Protein AF-A0A3R6FG96-F1 (afdb_monomer_lite)

Organism: NCBI:txid360807

Radius of gyration: 22.78 Å; chains: 1; bounding box: 57×30×59 Å

Secondary structure (DSSP, 8-state):
--THHHHHHHHHHHHHHHHHHHHHHHHHHHHHHHHHHHHHHHHHHHHHHTTT--HHHHHHHHT--HHHHHHHHHHHHHT-SS--HHHHHHHHHTTT-

pLDDT: mean 77.29, std 17.69, range [47.78, 96.94]

Sequence (97 aa):
MCEALRELFADDLRESKEEGIMEGRNVGKLEGKLEGAASKVIEIVIKKYKKGCSVKETADMLEEPVSRIRQIYDVIEKNAPDYDAETIYKQLREKEE

Foldseek 3Di:
DDPVVVVVVVVVVVVVVVVVVVVVVVVVVVVVVVLVVQLVLLVVLVVCVVVVHDLVRSCVVVVHDSVVSVLSVVVPVVCPPPDDSVSSSVVVVVVVD

Structure (mmCIF, N/CA/C/O backbone):
data_AF-A0A3R6FG96-F1
#
_entry.id   AF-A0A3R6FG96-F1
#
loop_
_atom_site.group_PDB
_atom_site.id
_atom_site.type_symbol
_atom_site.label_atom_id
_atom_site.label_alt_id
_atom_site.label_comp_id
_atom_site.label_asym_id
_atom_site.label_entity_id
_atom_site.label_seq_id
_atom_site.pdbx_PDB_ins_code
_atom_site.Cartn_x
_atom_site.Cartn_y
_atom_site.Cartn_z
_atom_site.occupancy
_atom_site.B_iso_or_equiv
_atom_site.auth_seq_id
_atom_site.auth_comp_id
_atom_site.auth_asym_id
_atom_site.auth_atom_id
_atom_site.pdbx_PDB_model_num
ATOM 1 N N . MET A 1 1 ? 45.674 -21.128 -42.897 1.00 49.91 1 MET A N 1
ATOM 2 C CA . MET A 1 1 ? 44.313 -21.263 -42.333 1.00 49.91 1 MET A CA 1
ATOM 3 C C . MET A 1 1 ? 43.884 -19.866 -41.930 1.00 49.91 1 MET A C 1
ATOM 5 O O . MET A 1 1 ? 44.676 -19.182 -41.304 1.00 49.91 1 MET A O 1
ATOM 9 N N . CYS A 1 2 ? 42.750 -19.417 -42.457 1.00 50.28 2 CYS A N 1
ATOM 10 C CA . CYS A 1 2 ? 42.396 -18.010 -42.648 1.00 50.28 2 CYS A CA 1
ATOM 11 C C . CYS A 1 2 ? 42.308 -17.219 -41.326 1.00 50.28 2 CYS A C 1
ATOM 13 O O . CYS A 1 2 ? 41.506 -17.568 -40.463 1.00 50.28 2 CYS A O 1
ATOM 15 N N . GLU A 1 3 ? 43.094 -16.146 -41.192 1.00 52.88 3 GLU A N 1
ATOM 16 C CA . GLU A 1 3 ? 43.034 -15.192 -40.066 1.00 52.88 3 GLU A CA 1
ATO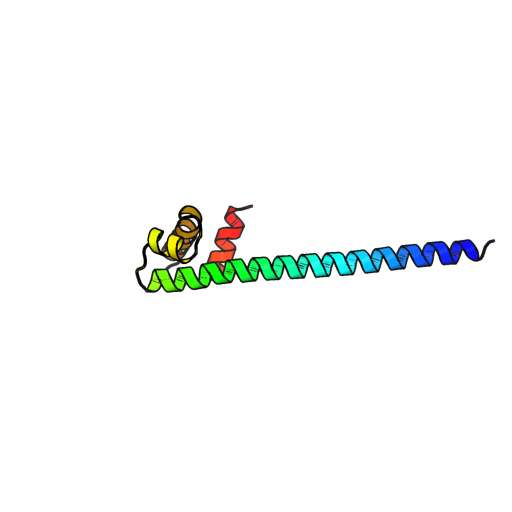M 17 C C . GLU A 1 3 ? 41.661 -14.498 -39.963 1.00 52.88 3 GLU A C 1
ATOM 19 O O . GLU A 1 3 ? 41.239 -14.141 -38.867 1.00 52.88 3 GLU A O 1
ATOM 24 N N . ALA A 1 4 ? 40.900 -14.457 -41.064 1.00 54.78 4 ALA A N 1
ATOM 25 C CA . ALA A 1 4 ? 39.528 -13.949 -41.114 1.00 54.78 4 ALA A CA 1
ATOM 26 C C . ALA A 1 4 ? 38.526 -14.756 -40.264 1.00 54.78 4 ALA A C 1
ATOM 28 O O . ALA A 1 4 ? 37.494 -14.229 -39.863 1.00 54.78 4 ALA A O 1
ATOM 29 N N . LEU A 1 5 ? 38.814 -16.028 -39.954 1.00 51.53 5 LEU A N 1
ATOM 30 C CA . LEU A 1 5 ? 37.915 -16.847 -39.134 1.00 51.53 5 LEU A CA 1
ATOM 31 C C . LEU A 1 5 ? 38.058 -16.533 -37.636 1.00 51.53 5 LEU A C 1
ATOM 33 O O . LEU A 1 5 ? 37.152 -16.821 -36.866 1.00 51.53 5 LEU A O 1
ATOM 37 N N . ARG A 1 6 ? 39.186 -15.947 -37.208 1.00 47.78 6 ARG A N 1
ATOM 38 C CA . ARG A 1 6 ? 39.457 -15.635 -35.795 1.00 47.78 6 ARG A CA 1
ATOM 39 C C . ARG A 1 6 ? 38.836 -14.306 -35.357 1.00 47.78 6 ARG A C 1
ATOM 41 O O . ARG A 1 6 ? 38.496 -14.175 -34.186 1.00 47.78 6 ARG A O 1
ATOM 48 N N . GLU A 1 7 ? 38.690 -13.357 -36.281 1.00 51.56 7 GLU A N 1
ATOM 49 C CA . GLU A 1 7 ? 38.021 -12.071 -36.033 1.00 51.56 7 GLU A CA 1
ATOM 50 C C . GLU A 1 7 ? 36.496 -12.228 -35.931 1.00 51.56 7 GLU A C 1
ATOM 52 O O . GLU A 1 7 ? 35.907 -11.692 -34.998 1.00 51.56 7 GLU A O 1
ATOM 57 N N . LEU A 1 8 ? 35.882 -13.065 -36.778 1.00 50.53 8 LEU A N 1
ATOM 58 C CA . LEU A 1 8 ? 34.436 -13.348 -36.749 1.00 50.53 8 LEU A CA 1
ATOM 59 C C . LEU A 1 8 ? 33.951 -13.887 -35.388 1.00 50.53 8 LEU A C 1
ATOM 61 O O . LEU A 1 8 ? 32.977 -13.386 -34.840 1.00 50.53 8 LEU A O 1
ATOM 65 N N . PHE A 1 9 ? 34.676 -14.831 -34.775 1.00 49.03 9 PHE A N 1
ATOM 66 C CA . PHE A 1 9 ? 34.315 -15.353 -33.445 1.00 49.03 9 PHE A CA 1
ATOM 67 C C . PHE A 1 9 ? 34.624 -14.391 -32.283 1.00 49.03 9 PHE A C 1
ATOM 69 O O . PHE A 1 9 ? 34.144 -14.601 -31.168 1.00 49.03 9 PHE A O 1
ATOM 76 N N . ALA A 1 10 ? 35.453 -13.365 -32.501 1.00 53.56 10 ALA A N 1
ATOM 77 C CA . ALA A 1 10 ? 35.752 -12.360 -31.483 1.00 53.56 10 ALA A CA 1
ATOM 78 C C . ALA A 1 10 ? 34.686 -11.254 -31.437 1.00 53.56 10 ALA A C 1
ATOM 80 O O . ALA A 1 10 ? 34.468 -10.679 -30.369 1.00 53.56 10 ALA A O 1
ATOM 81 N N . ASP A 1 11 ? 34.030 -10.959 -32.562 1.00 52.62 11 ASP A N 1
ATOM 82 C CA . ASP A 1 11 ? 32.885 -10.042 -32.627 1.00 52.62 11 ASP A CA 1
ATOM 83 C C . ASP A 1 11 ? 31.633 -10.650 -31.968 1.00 52.62 11 ASP A C 1
ATOM 85 O O . ASP A 1 11 ? 31.080 -10.025 -31.061 1.00 52.62 11 ASP A O 1
ATOM 89 N N . ASP A 1 12 ? 31.297 -11.912 -32.262 1.00 49.19 12 ASP A N 1
ATOM 90 C CA . ASP A 1 12 ? 30.125 -12.598 -31.678 1.00 49.19 12 ASP A CA 1
ATOM 91 C C . ASP A 1 12 ? 30.166 -12.687 -30.131 1.00 49.19 12 ASP A C 1
ATOM 93 O O . ASP A 1 12 ? 29.146 -12.575 -29.445 1.00 49.19 12 ASP A O 1
ATOM 97 N N . LEU A 1 13 ? 31.354 -12.867 -29.535 1.00 51.19 13 LEU A N 1
ATOM 98 C CA . LEU A 1 13 ? 31.508 -12.970 -28.073 1.00 51.19 13 LEU A CA 1
ATOM 99 C C . LEU A 1 13 ? 31.406 -11.606 -27.360 1.00 51.19 13 LEU A C 1
ATOM 101 O O . LEU A 1 13 ? 31.153 -11.558 -26.151 1.00 51.19 13 LEU A O 1
ATOM 105 N N . ARG A 1 14 ? 31.635 -10.501 -28.082 1.00 52.94 14 ARG A N 1
ATOM 106 C CA . ARG A 1 14 ? 31.509 -9.132 -27.558 1.00 52.94 14 ARG A CA 1
ATOM 107 C C . ARG A 1 14 ? 30.052 -8.681 -27.561 1.00 52.94 14 ARG A C 1
ATOM 109 O O . ARG A 1 14 ? 29.589 -8.235 -26.512 1.00 52.94 14 ARG A O 1
ATOM 116 N N . GLU A 1 15 ? 29.329 -8.907 -28.660 1.00 53.25 15 GLU A N 1
ATOM 117 C CA . GLU A 1 15 ? 27.893 -8.595 -28.757 1.00 53.25 15 GLU A CA 1
ATOM 118 C C . GLU A 1 15 ? 27.079 -9.344 -27.689 1.00 53.25 15 GLU A C 1
ATOM 120 O O . GLU A 1 15 ? 26.350 -8.720 -26.920 1.00 53.25 15 GLU A O 1
ATOM 125 N N . SER A 1 16 ? 27.305 -10.652 -27.512 1.00 51.91 16 SER A N 1
ATOM 126 C CA . SER A 1 16 ? 26.552 -11.451 -26.529 1.00 51.91 16 SER A CA 1
ATOM 127 C C . SER A 1 16 ? 26.769 -11.012 -25.064 1.00 51.91 16 SER A C 1
ATOM 129 O O . SER A 1 16 ? 25.868 -11.117 -24.227 1.00 51.91 16 SER A O 1
ATOM 131 N N . LYS A 1 17 ? 27.950 -10.473 -24.724 1.00 54.59 17 LYS A N 1
ATOM 132 C CA . LYS A 1 17 ? 28.229 -9.930 -23.380 1.00 54.59 17 LYS A CA 1
ATOM 133 C C . LYS A 1 17 ? 27.584 -8.566 -23.155 1.00 54.59 17 LYS A C 1
ATOM 135 O O . LYS A 1 17 ? 27.129 -8.291 -22.044 1.00 54.59 17 LYS A O 1
ATOM 140 N N . GLU A 1 18 ? 27.583 -7.708 -24.169 1.00 53.75 18 GLU A N 1
ATOM 141 C CA . GLU A 1 18 ? 26.990 -6.373 -24.081 1.00 53.75 18 GLU A CA 1
ATOM 142 C C . GLU A 1 18 ? 25.464 -6.446 -24.001 1.00 53.75 18 GLU A C 1
ATOM 144 O O . GLU A 1 18 ? 24.874 -5.757 -23.164 1.00 53.75 18 GLU A O 1
ATOM 149 N N . GLU A 1 19 ? 24.842 -7.351 -24.761 1.00 53.47 19 GLU A N 1
ATOM 150 C CA . GLU A 1 19 ? 23.407 -7.635 -24.674 1.00 53.47 19 GLU A CA 1
ATOM 151 C C . GLU A 1 19 ? 23.016 -8.145 -23.281 1.00 53.47 19 GLU A C 1
ATOM 153 O O . GLU A 1 19 ? 22.151 -7.551 -22.637 1.00 53.47 19 GLU A O 1
ATOM 158 N N . GLY A 1 20 ? 23.720 -9.145 -22.736 1.00 58.00 20 GLY A N 1
ATOM 159 C CA . GLY A 1 20 ? 23.412 -9.686 -21.404 1.00 58.00 20 GLY A CA 1
ATOM 160 C C . GLY A 1 20 ? 23.573 -8.673 -20.257 1.00 58.00 20 GLY A C 1
ATOM 161 O O . GLY A 1 20 ? 22.790 -8.670 -19.304 1.00 58.00 20 GLY A O 1
ATOM 162 N N . ILE A 1 21 ? 24.555 -7.765 -20.339 1.00 60.34 21 ILE A N 1
ATOM 163 C CA . ILE A 1 21 ? 24.739 -6.689 -19.347 1.00 60.34 21 ILE A CA 1
ATOM 164 C C . ILE A 1 21 ? 23.643 -5.626 -19.487 1.00 60.34 21 ILE A C 1
ATOM 166 O O . ILE A 1 21 ? 23.153 -5.105 -18.479 1.00 60.34 21 ILE A O 1
ATOM 170 N N . MET A 1 22 ? 23.259 -5.283 -20.718 1.00 58.28 22 MET A N 1
ATOM 171 C CA . MET A 1 22 ? 22.238 -4.272 -20.979 1.00 58.28 22 MET A CA 1
ATOM 172 C C . MET A 1 22 ? 20.846 -4.769 -20.582 1.00 58.28 22 MET A C 1
ATOM 174 O O . MET A 1 22 ? 20.117 -4.038 -19.906 1.00 58.28 22 MET A O 1
ATOM 178 N N . GLU A 1 23 ? 20.506 -6.013 -20.920 1.00 59.69 23 GLU A N 1
ATOM 179 C CA . GLU A 1 23 ? 19.278 -6.672 -20.477 1.00 59.69 23 GLU A CA 1
ATOM 180 C C . GLU A 1 23 ? 19.237 -6.777 -18.954 1.00 59.69 23 GLU A C 1
ATOM 182 O O . GLU A 1 23 ? 18.298 -6.268 -18.342 1.00 59.69 23 GLU A O 1
ATOM 187 N N . GLY A 1 24 ? 20.289 -7.299 -18.312 1.00 61.12 24 GLY A N 1
ATOM 188 C CA . GLY A 1 24 ? 20.346 -7.405 -16.851 1.00 61.12 24 GLY A CA 1
ATOM 189 C C . GLY A 1 24 ? 20.208 -6.052 -16.138 1.00 61.12 24 GLY A C 1
ATOM 190 O O . GLY A 1 24 ? 19.493 -5.931 -15.141 1.00 61.12 24 GLY A O 1
ATOM 191 N N . ARG A 1 25 ? 20.826 -4.989 -16.673 1.00 60.97 25 ARG A N 1
ATOM 192 C CA . ARG A 1 25 ? 20.715 -3.628 -16.121 1.00 60.97 25 ARG A CA 1
ATOM 193 C C . ARG A 1 25 ? 19.331 -3.015 -16.335 1.00 60.97 25 ARG A C 1
ATOM 195 O O . ARG A 1 25 ? 18.855 -2.283 -15.464 1.00 60.97 25 ARG A O 1
ATOM 202 N N . ASN A 1 26 ? 18.694 -3.273 -17.474 1.00 55.78 26 ASN A N 1
ATOM 203 C CA . ASN A 1 26 ? 17.354 -2.771 -17.768 1.00 55.78 26 ASN A CA 1
ATOM 204 C C . ASN A 1 26 ? 16.294 -3.491 -16.932 1.00 55.78 26 ASN A C 1
ATOM 206 O O . ASN A 1 26 ? 15.455 -2.814 -16.337 1.00 55.78 26 ASN A O 1
ATOM 210 N N . VAL A 1 27 ? 16.386 -4.819 -16.818 1.00 55.50 27 VAL A N 1
ATOM 211 C CA . VAL A 1 27 ? 15.521 -5.641 -15.960 1.00 55.50 27 VAL A CA 1
ATOM 212 C C . VAL A 1 27 ? 15.664 -5.197 -14.506 1.00 55.50 27 VAL A C 1
ATOM 214 O O . VAL A 1 27 ? 14.681 -4.756 -13.919 1.00 55.50 27 VAL A O 1
ATOM 217 N N . GLY A 1 28 ? 16.886 -5.136 -13.963 1.00 60.09 28 GLY A N 1
ATOM 218 C CA . GLY A 1 28 ? 17.097 -4.719 -12.570 1.00 60.09 28 GLY A CA 1
ATOM 219 C C . GLY A 1 28 ? 16.642 -3.282 -12.272 1.00 60.09 28 GLY A C 1
ATOM 220 O O . GLY A 1 28 ? 16.125 -2.988 -11.194 1.00 60.09 28 GLY A O 1
ATOM 221 N N . LYS A 1 29 ? 16.767 -2.358 -13.236 1.00 62.72 29 LYS A N 1
ATOM 222 C CA . LYS A 1 29 ? 16.265 -0.980 -13.087 1.00 62.72 29 LYS A CA 1
ATOM 223 C C . LYS A 1 29 ? 14.737 -0.906 -13.144 1.00 62.72 29 LYS A C 1
ATOM 225 O O . LYS A 1 29 ? 14.159 -0.055 -12.467 1.00 62.72 29 LYS A O 1
ATOM 230 N N . LEU A 1 30 ? 14.093 -1.720 -13.978 1.00 54.66 30 LEU A N 1
ATOM 231 C CA . LEU A 1 30 ? 12.634 -1.795 -14.064 1.00 54.66 30 LEU A CA 1
ATOM 232 C C . LEU A 1 30 ? 12.050 -2.429 -12.802 1.00 54.66 30 LEU A C 1
ATOM 234 O O . LEU A 1 30 ? 11.151 -1.839 -12.209 1.00 54.66 30 LEU A O 1
ATOM 238 N N . GLU A 1 31 ? 12.618 -3.542 -12.338 1.00 59.59 31 GLU A N 1
ATOM 239 C CA . GLU A 1 31 ? 12.216 -4.206 -11.095 1.00 59.59 31 GLU A CA 1
ATOM 240 C C . GLU A 1 31 ? 12.354 -3.274 -9.889 1.00 59.59 31 GLU A C 1
ATOM 242 O O . GLU A 1 31 ? 11.377 -3.058 -9.173 1.00 59.59 31 GLU A O 1
ATOM 247 N N . GLY A 1 32 ? 13.501 -2.604 -9.726 1.00 67.38 32 GLY A N 1
ATOM 248 C CA . GLY A 1 32 ? 13.699 -1.657 -8.623 1.00 67.38 32 GLY A CA 1
ATOM 249 C C . GLY A 1 32 ? 12.759 -0.443 -8.673 1.00 67.38 32 GLY A C 1
ATOM 250 O O . GLY A 1 32 ? 12.354 0.086 -7.637 1.00 67.38 32 GLY A O 1
ATOM 251 N N . LYS A 1 33 ? 12.357 0.007 -9.870 1.00 63.59 33 LYS A N 1
ATOM 252 C CA . LYS A 1 33 ? 11.348 1.071 -10.021 1.00 63.59 33 LYS A CA 1
ATOM 253 C C . LYS A 1 33 ? 9.946 0.597 -9.650 1.00 63.59 33 LYS A C 1
ATOM 255 O O . LYS A 1 33 ? 9.220 1.352 -9.006 1.00 63.59 33 LYS A O 1
ATOM 26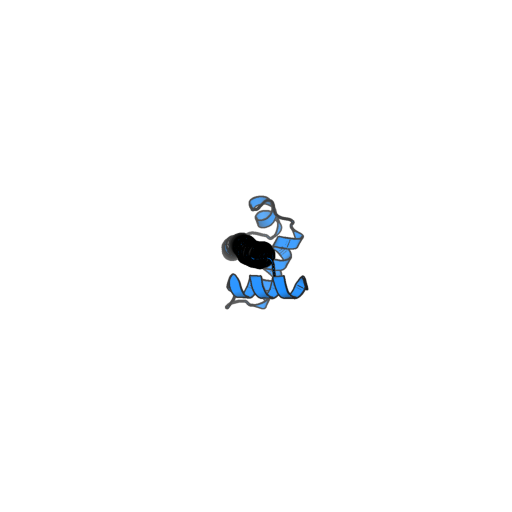0 N N . LEU A 1 34 ? 9.566 -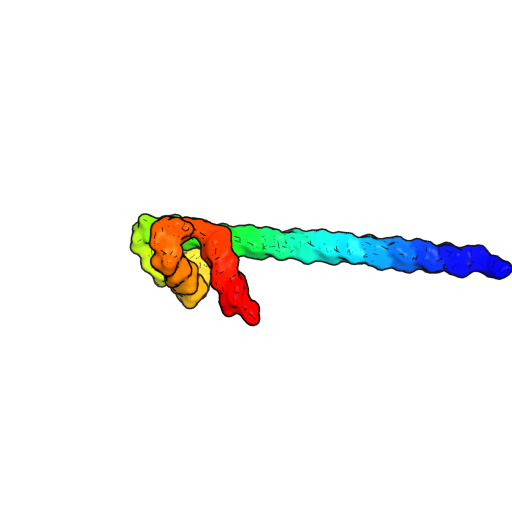0.610 -10.069 1.00 60.66 34 LEU A N 1
ATOM 261 C CA . LEU A 1 34 ? 8.263 -1.201 -9.758 1.00 60.66 34 LEU A CA 1
ATOM 262 C C . LEU A 1 34 ? 8.131 -1.456 -8.255 1.00 60.66 34 LEU A C 1
ATOM 264 O O . LEU A 1 34 ? 7.134 -1.063 -7.652 1.00 60.66 34 LEU A O 1
ATOM 268 N N . GLU A 1 35 ? 9.173 -2.010 -7.638 1.00 71.25 35 GLU A N 1
ATOM 269 C CA . GLU A 1 35 ? 9.255 -2.210 -6.192 1.00 71.25 35 GLU A CA 1
ATOM 270 C C . GLU A 1 35 ? 9.189 -0.880 -5.428 1.00 71.25 35 GLU A C 1
ATOM 272 O O . GLU A 1 35 ? 8.435 -0.751 -4.461 1.00 71.25 35 GLU A O 1
ATOM 277 N N . GLY A 1 36 ? 9.894 0.151 -5.905 1.00 76.44 36 GLY A N 1
ATOM 278 C CA . GLY A 1 36 ? 9.828 1.494 -5.329 1.00 76.44 36 GLY A CA 1
ATOM 279 C C . GLY A 1 36 ? 8.438 2.133 -5.437 1.00 76.44 36 GLY A C 1
ATOM 280 O O . GLY A 1 36 ? 7.966 2.755 -4.482 1.00 76.44 36 GLY A O 1
ATOM 281 N N . ALA A 1 37 ? 7.753 1.958 -6.571 1.00 78.12 37 ALA A N 1
ATOM 282 C CA . ALA A 1 37 ? 6.396 2.463 -6.773 1.00 78.12 37 ALA A CA 1
ATOM 283 C C . ALA A 1 37 ? 5.382 1.744 -5.866 1.00 78.12 37 ALA A C 1
ATOM 285 O O . ALA A 1 37 ? 4.601 2.404 -5.177 1.00 78.12 37 ALA A O 1
ATOM 286 N N . ALA A 1 38 ? 5.443 0.411 -5.793 1.00 79.94 38 ALA A N 1
ATOM 287 C CA . ALA A 1 38 ? 4.590 -0.389 -4.915 1.00 79.94 38 ALA A CA 1
ATOM 288 C C . ALA A 1 38 ? 4.812 -0.044 -3.432 1.00 79.94 38 ALA A C 1
ATOM 290 O O . ALA A 1 38 ? 3.853 0.210 -2.699 1.00 79.94 38 ALA A O 1
ATOM 291 N N . SER A 1 39 ? 6.076 0.070 -3.013 1.00 82.44 39 SER A N 1
ATOM 292 C CA . SER A 1 39 ? 6.442 0.491 -1.656 1.00 82.44 39 SER A CA 1
ATOM 293 C C . SER A 1 39 ? 5.887 1.876 -1.322 1.00 82.44 39 SER A C 1
ATOM 295 O O . SER A 1 39 ? 5.436 2.112 -0.200 1.00 82.44 39 SER A O 1
ATOM 297 N N . LYS A 1 40 ? 5.849 2.797 -2.297 1.00 87.31 40 LYS A N 1
ATOM 298 C CA . LYS A 1 40 ? 5.315 4.143 -2.076 1.00 87.31 40 LYS A CA 1
ATOM 299 C C . LYS A 1 40 ? 3.813 4.146 -1.814 1.00 87.31 40 LYS A C 1
ATOM 301 O O . LYS A 1 40 ? 3.362 4.863 -0.919 1.00 87.31 40 LYS A O 1
ATOM 306 N N . VAL A 1 41 ? 3.054 3.346 -2.563 1.00 89.75 41 VAL A N 1
ATOM 307 C CA . VAL A 1 41 ? 1.608 3.183 -2.352 1.00 89.75 41 VAL A CA 1
ATOM 308 C C . VAL A 1 41 ? 1.349 2.642 -0.948 1.00 89.75 41 VAL A C 1
ATOM 310 O O . VAL A 1 41 ? 0.588 3.247 -0.194 1.00 89.75 41 VAL A O 1
ATOM 313 N N . ILE A 1 42 ? 2.055 1.581 -0.547 1.00 91.38 42 ILE A N 1
ATOM 314 C CA . ILE A 1 42 ? 1.936 0.982 0.791 1.00 91.38 42 ILE A CA 1
ATOM 315 C C . ILE A 1 42 ? 2.260 2.008 1.886 1.00 91.38 42 ILE A C 1
ATOM 317 O O . ILE A 1 42 ? 1.501 2.150 2.845 1.00 91.38 42 ILE A O 1
ATOM 321 N N . GLU A 1 43 ? 3.333 2.788 1.731 1.00 91.69 43 GLU A N 1
ATOM 322 C CA . GLU A 1 43 ? 3.712 3.829 2.692 1.00 91.69 43 GLU A CA 1
ATOM 323 C C . GLU A 1 43 ? 2.601 4.883 2.872 1.00 91.69 43 GLU A C 1
ATOM 325 O O . GLU A 1 43 ? 2.312 5.323 3.992 1.00 91.69 43 GLU A O 1
ATOM 330 N N . ILE A 1 44 ? 1.955 5.300 1.777 1.00 92.19 44 ILE A N 1
ATOM 331 C CA . ILE A 1 44 ? 0.844 6.255 1.836 1.00 92.19 44 ILE A CA 1
ATOM 332 C C . ILE A 1 44 ? -0.382 5.613 2.493 1.00 92.19 44 ILE A C 1
ATOM 334 O O . ILE A 1 44 ? -1.008 6.249 3.346 1.00 92.19 44 ILE A O 1
ATOM 338 N N . VAL A 1 45 ? -0.694 4.360 2.163 1.00 94.44 45 VAL A N 1
ATOM 339 C CA . VAL A 1 45 ? -1.806 3.616 2.764 1.00 94.44 45 VAL A CA 1
ATOM 340 C C . VAL A 1 45 ? -1.633 3.484 4.276 1.00 94.44 45 VAL A C 1
ATOM 342 O O . VAL A 1 45 ? -2.558 3.817 5.013 1.00 94.44 45 VAL A O 1
ATOM 345 N N . ILE A 1 46 ? -0.440 3.127 4.762 1.00 92.50 46 ILE A N 1
ATOM 346 C CA . ILE A 1 46 ? -0.132 3.082 6.201 1.00 92.50 46 ILE A CA 1
ATOM 347 C C . ILE A 1 46 ? -0.414 4.437 6.867 1.00 92.50 46 ILE A C 1
ATOM 349 O O . ILE A 1 46 ? -1.017 4.508 7.940 1.00 92.50 46 ILE A O 1
ATOM 353 N N . LYS A 1 47 ? 0.004 5.543 6.236 1.00 93.00 47 LYS A N 1
ATOM 354 C CA . LYS A 1 47 ? -0.244 6.897 6.762 1.00 93.00 47 LYS A CA 1
ATOM 355 C C . LYS A 1 47 ? -1.735 7.231 6.813 1.00 93.00 47 LYS A C 1
ATOM 357 O O . LYS A 1 47 ? -2.148 7.950 7.719 1.00 93.00 47 LYS A O 1
ATOM 362 N N . LYS A 1 48 ? -2.530 6.758 5.850 1.00 94.25 48 LYS A N 1
ATOM 363 C CA . LYS A 1 48 ? -3.988 6.957 5.806 1.00 94.25 48 LYS A CA 1
ATOM 364 C C . LYS A 1 48 ? -4.706 6.088 6.840 1.00 94.25 48 LYS A C 1
ATOM 366 O O . LYS A 1 48 ? -5.532 6.616 7.577 1.00 94.25 48 LYS A O 1
ATOM 371 N N . TYR A 1 49 ? -4.290 4.832 6.994 1.00 94.12 49 TYR A N 1
ATOM 372 C CA . TYR A 1 49 ? -4.762 3.928 8.044 1.00 94.12 49 TYR A CA 1
ATOM 373 C C . TYR A 1 49 ? -4.568 4.536 9.439 1.00 94.12 49 TYR A C 1
ATOM 375 O O . TYR A 1 49 ? -5.515 4.658 10.209 1.00 94.12 49 TYR A O 1
ATOM 383 N N . LYS A 1 50 ? -3.361 5.045 9.736 1.00 91.75 50 LYS A N 1
ATOM 384 C CA . LYS A 1 50 ? -3.058 5.723 11.014 1.00 91.75 50 LYS A CA 1
ATOM 385 C C . LYS A 1 50 ? -3.909 6.974 11.266 1.00 91.75 50 LYS A C 1
ATOM 387 O O . LYS A 1 50 ? -4.052 7.388 12.411 1.00 91.75 50 LYS A O 1
ATOM 392 N N . LYS A 1 51 ? -4.454 7.590 10.212 1.00 94.62 51 LYS A N 1
ATOM 393 C CA . LYS A 1 51 ? -5.368 8.741 10.292 1.00 94.62 51 LYS A CA 1
ATOM 394 C C . LYS A 1 51 ? -6.841 8.331 10.407 1.00 94.62 51 LYS A C 1
ATOM 396 O O . LYS A 1 51 ? -7.690 9.214 10.460 1.00 94.62 51 LYS A O 1
ATOM 401 N N . GLY A 1 52 ? -7.143 7.032 10.433 1.00 94.06 52 GLY A N 1
ATOM 402 C CA . GLY A 1 52 ? -8.508 6.514 10.479 1.00 94.06 52 GLY A CA 1
ATOM 403 C C . GLY A 1 52 ? -9.269 6.659 9.161 1.00 94.06 52 GLY A C 1
ATOM 404 O O . GLY A 1 52 ? -10.496 6.637 9.175 1.00 94.06 52 GLY A O 1
ATOM 405 N N . CYS A 1 53 ? -8.574 6.837 8.029 1.00 95.62 53 CYS A N 1
ATOM 406 C CA . CYS A 1 53 ? -9.229 6.812 6.723 1.00 95.62 53 CYS A CA 1
ATOM 407 C C . CYS A 1 53 ? -9.780 5.409 6.444 1.00 95.62 53 CYS A C 1
ATOM 409 O O . CYS A 1 53 ? -9.159 4.405 6.789 1.00 95.62 53 CYS A O 1
ATOM 411 N N . SER A 1 54 ? -10.930 5.333 5.783 1.00 96.50 54 SER A N 1
ATOM 412 C CA . SER A 1 54 ? -11.477 4.059 5.329 1.00 96.50 54 SER A CA 1
ATOM 413 C C . SER A 1 54 ? -10.733 3.527 4.099 1.00 96.50 54 SER A C 1
ATOM 415 O O . SER A 1 54 ? -10.071 4.265 3.356 1.00 96.50 54 SER A O 1
ATOM 417 N N . VAL A 1 55 ? -10.899 2.227 3.841 1.00 96.94 55 VAL A N 1
ATOM 418 C CA . VAL A 1 55 ? -10.408 1.560 2.624 1.00 96.94 55 VAL A CA 1
ATOM 419 C C . VAL A 1 55 ? -10.926 2.265 1.368 1.00 96.94 55 VAL A C 1
ATOM 421 O O . VAL A 1 55 ? -10.157 2.509 0.444 1.00 96.94 55 VAL A O 1
ATOM 424 N N . LYS A 1 56 ? -12.217 2.628 1.346 1.00 96.75 56 LYS A N 1
ATOM 425 C CA . LYS A 1 56 ? -12.848 3.275 0.190 1.00 96.75 56 LYS A CA 1
ATOM 426 C C . LYS A 1 56 ? -12.268 4.667 -0.064 1.00 96.75 56 LYS A C 1
ATOM 428 O O . LYS A 1 56 ? -11.837 4.940 -1.174 1.00 96.75 56 LYS A O 1
ATOM 433 N N . GLU A 1 57 ? -12.178 5.506 0.967 1.00 96.62 57 GLU A N 1
ATOM 434 C CA . GLU A 1 57 ? -11.589 6.847 0.834 1.00 96.62 57 GLU A CA 1
ATOM 435 C C . GLU A 1 57 ? -10.128 6.785 0.385 1.00 96.62 57 GLU A C 1
ATOM 437 O O . GLU A 1 57 ? -9.683 7.600 -0.416 1.00 96.62 57 GLU A O 1
ATOM 442 N N . THR A 1 58 ? -9.370 5.814 0.895 1.00 95.12 58 THR A N 1
ATOM 443 C CA . THR A 1 58 ? -7.965 5.641 0.514 1.00 95.12 58 THR A CA 1
ATOM 444 C C . THR A 1 58 ? -7.829 5.170 -0.936 1.00 95.12 58 THR A C 1
ATOM 446 O O . THR A 1 58 ? -6.944 5.654 -1.634 1.00 95.12 58 THR A O 1
ATOM 449 N N . ALA A 1 59 ? -8.707 4.275 -1.396 1.00 95.50 59 ALA A N 1
ATOM 450 C CA . ALA A 1 59 ? -8.769 3.833 -2.790 1.00 95.50 59 ALA A CA 1
ATOM 451 C C . ALA A 1 59 ? -9.081 4.993 -3.739 1.00 95.50 59 ALA A C 1
ATOM 453 O O . ALA A 1 59 ? -8.338 5.210 -4.692 1.00 95.50 59 ALA A O 1
ATOM 454 N N . ASP A 1 60 ? -10.092 5.798 -3.407 1.00 95.88 60 ASP A N 1
ATOM 455 C CA . ASP A 1 60 ? -10.463 6.975 -4.194 1.00 95.88 60 ASP A CA 1
ATOM 456 C C 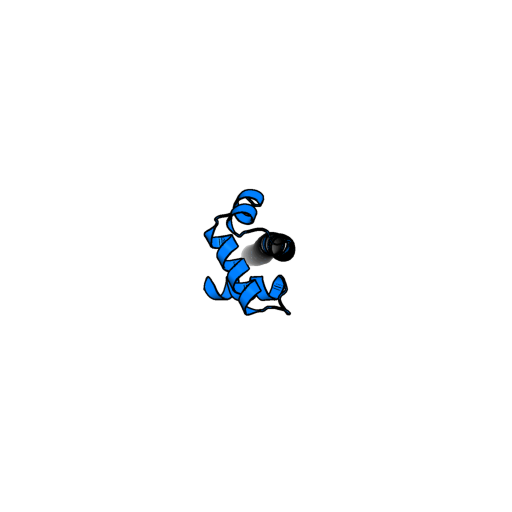. ASP A 1 60 ? -9.313 8.006 -4.245 1.00 95.88 60 ASP A C 1
ATOM 458 O O . ASP A 1 60 ? -9.027 8.563 -5.299 1.00 95.88 60 ASP A O 1
ATOM 462 N N . MET A 1 61 ? -8.602 8.239 -3.131 1.00 92.31 61 MET A N 1
ATOM 463 C CA . MET A 1 61 ? -7.474 9.189 -3.070 1.00 92.31 61 MET A CA 1
ATOM 464 C C . MET A 1 61 ? -6.229 8.748 -3.845 1.00 92.31 61 MET A C 1
ATOM 466 O O . MET A 1 61 ? -5.420 9.601 -4.210 1.00 92.31 61 MET A O 1
ATOM 470 N N . LEU A 1 62 ? -6.018 7.440 -3.988 1.00 90.75 62 LEU A N 1
ATOM 471 C CA . LEU A 1 62 ? -4.849 6.877 -4.667 1.00 90.75 62 LEU A CA 1
ATOM 472 C C . LEU A 1 62 ? -5.151 6.456 -6.103 1.00 90.75 62 LEU A C 1
ATOM 474 O O . LEU A 1 62 ? -4.229 6.041 -6.794 1.00 90.75 62 LEU A O 1
ATOM 478 N N . GLU A 1 63 ? -6.410 6.575 -6.537 1.00 93.62 63 GLU A N 1
ATOM 479 C CA . GLU A 1 63 ? -6.896 6.062 -7.823 1.00 93.62 63 GLU A CA 1
ATOM 480 C C . GLU A 1 63 ? -6.580 4.563 -7.999 1.00 93.62 63 GLU A C 1
ATOM 482 O O . GLU A 1 63 ? -6.310 4.075 -9.094 1.00 93.62 63 GLU A O 1
ATOM 487 N N . GLU A 1 64 ? -6.628 3.818 -6.891 1.00 91.94 64 GLU A N 1
ATOM 488 C CA . GLU A 1 64 ? -6.302 2.392 -6.824 1.00 91.94 64 GLU A CA 1
ATOM 489 C C . GLU A 1 64 ? -7.571 1.552 -6.619 1.00 91.94 64 GLU A C 1
ATOM 491 O O . GLU A 1 64 ? -8.533 2.005 -5.989 1.00 91.94 64 GLU A O 1
ATOM 496 N N . PRO A 1 65 ? -7.598 0.285 -7.068 1.00 93.75 65 PRO A N 1
ATOM 497 C CA . PRO A 1 65 ? -8.724 -0.599 -6.805 1.00 93.75 65 PRO A CA 1
ATOM 498 C C . PRO A 1 65 ? -8.967 -0.790 -5.302 1.00 93.75 65 PRO A C 1
ATOM 500 O O . PRO A 1 65 ? -8.051 -1.096 -4.535 1.00 93.75 6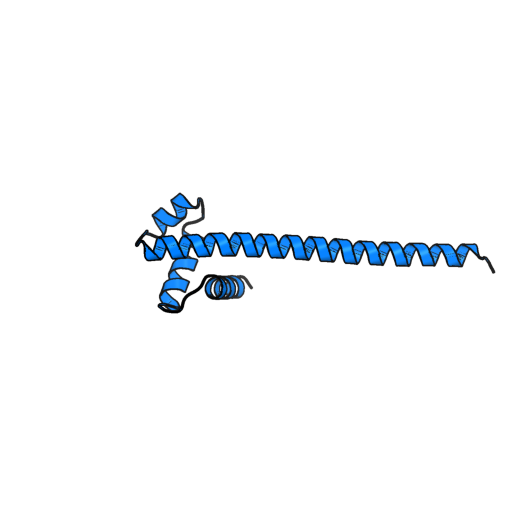5 PRO A O 1
ATOM 503 N N . VAL A 1 66 ? -10.237 -0.724 -4.883 1.00 95.25 66 VAL A N 1
ATOM 504 C CA . VAL A 1 66 ? -10.652 -0.956 -3.483 1.00 95.25 66 VAL A CA 1
ATOM 505 C C . VAL A 1 66 ? -10.148 -2.305 -2.958 1.00 95.25 66 VAL A C 1
ATOM 507 O O . VAL A 1 66 ? -9.760 -2.405 -1.797 1.00 95.25 66 VAL A O 1
ATOM 510 N N . SER A 1 67 ? -10.114 -3.338 -3.806 1.00 94.50 67 SER A N 1
ATOM 511 C CA . SER A 1 67 ? -9.577 -4.661 -3.463 1.00 94.50 67 SER A CA 1
ATOM 512 C C . SER A 1 67 ? -8.097 -4.611 -3.075 1.00 94.50 67 SER A C 1
ATOM 514 O O . SER A 1 67 ? -7.721 -5.207 -2.068 1.00 94.50 67 SER A O 1
ATOM 516 N N . ARG A 1 68 ? -7.280 -3.858 -3.819 1.00 91.50 68 ARG A N 1
ATOM 517 C CA . ARG A 1 68 ? -5.841 -3.704 -3.573 1.00 91.50 68 ARG A CA 1
ATOM 518 C C . ARG A 1 68 ? -5.578 -2.957 -2.268 1.00 91.50 68 ARG A C 1
ATOM 520 O O . ARG A 1 68 ? -4.787 -3.408 -1.446 1.00 91.50 68 ARG A O 1
ATOM 527 N N . ILE A 1 69 ? -6.306 -1.867 -2.019 1.00 95.62 69 ILE A N 1
ATOM 528 C CA . ILE A 1 69 ? -6.206 -1.139 -0.744 1.00 95.62 69 ILE A CA 1
ATOM 529 C C . ILE A 1 69 ? -6.675 -2.002 0.428 1.00 95.62 69 ILE A C 1
ATOM 531 O O . ILE A 1 69 ? -6.032 -2.007 1.477 1.00 95.62 69 ILE A O 1
ATOM 535 N N . ARG A 1 70 ? -7.753 -2.775 0.253 1.00 95.94 70 ARG A N 1
ATOM 536 C CA . ARG A 1 70 ? -8.251 -3.688 1.287 1.00 95.94 70 ARG A CA 1
ATOM 537 C C . ARG A 1 70 ? -7.204 -4.723 1.680 1.00 95.94 70 ARG A C 1
ATOM 539 O O . ARG A 1 70 ? -6.983 -4.917 2.866 1.00 95.94 70 ARG A O 1
ATOM 546 N N . GLN A 1 71 ? -6.521 -5.326 0.707 1.00 93.94 71 GLN A N 1
ATOM 547 C CA . GLN A 1 71 ? -5.447 -6.281 0.985 1.00 93.94 71 GLN A CA 1
ATOM 548 C C . GLN A 1 71 ? -4.338 -5.660 1.842 1.00 93.94 71 GLN A C 1
ATOM 550 O O . GLN A 1 71 ? -3.845 -6.312 2.757 1.00 93.94 71 GLN A O 1
ATOM 555 N N . ILE A 1 72 ? -3.973 -4.400 1.588 1.00 93.88 72 ILE A N 1
ATOM 556 C CA . ILE A 1 72 ? -2.971 -3.688 2.392 1.00 93.88 72 ILE A CA 1
ATOM 557 C C . ILE A 1 72 ? -3.481 -3.470 3.828 1.00 93.88 72 ILE A C 1
ATOM 559 O O . ILE A 1 72 ? -2.744 -3.744 4.773 1.00 93.88 72 ILE A O 1
ATOM 563 N N . TYR A 1 73 ? -4.732 -3.030 4.008 1.00 95.56 73 TYR A N 1
ATOM 564 C CA . TYR A 1 73 ? -5.346 -2.860 5.337 1.00 95.56 73 TYR A CA 1
ATOM 565 C C . TYR A 1 73 ? -5.387 -4.182 6.115 1.00 95.56 73 TYR A C 1
ATOM 567 O O . TYR A 1 73 ? -4.958 -4.221 7.265 1.00 95.56 73 TYR A O 1
ATOM 575 N N . ASP A 1 74 ? -5.802 -5.275 5.471 1.00 95.00 74 ASP A N 1
ATOM 576 C CA . ASP A 1 74 ? -5.860 -6.600 6.096 1.00 95.00 74 ASP A CA 1
ATOM 577 C C . ASP A 1 74 ? -4.472 -7.058 6.588 1.00 95.00 74 ASP A C 1
ATOM 579 O O . ASP A 1 74 ? -4.354 -7.726 7.616 1.00 95.00 74 ASP A O 1
ATOM 583 N N . VAL A 1 75 ? -3.401 -6.728 5.856 1.00 93.75 75 VAL A N 1
ATOM 584 C CA . VAL A 1 75 ? -2.023 -7.039 6.270 1.00 93.75 75 VAL A CA 1
ATOM 585 C C . VAL A 1 75 ? -1.581 -6.129 7.419 1.00 93.75 75 VAL A C 1
ATOM 587 O O . VAL A 1 75 ? -0.968 -6.618 8.365 1.00 93.75 75 VAL A O 1
ATOM 590 N N . ILE A 1 76 ? -1.921 -4.837 7.394 1.00 93.75 76 ILE A N 1
ATOM 591 C CA . ILE A 1 76 ? -1.645 -3.910 8.505 1.00 93.75 76 ILE A CA 1
ATOM 592 C C . ILE A 1 76 ? -2.294 -4.413 9.800 1.00 93.75 76 ILE A C 1
ATOM 594 O O . ILE A 1 76 ? -1.622 -4.487 10.825 1.00 93.75 76 ILE A O 1
ATOM 598 N N . GLU A 1 77 ? -3.571 -4.798 9.756 1.00 93.44 77 GLU A N 1
ATOM 599 C CA . GLU A 1 77 ? -4.315 -5.287 10.924 1.00 93.44 77 GLU A CA 1
ATOM 600 C C . GLU A 1 77 ? -3.711 -6.571 11.505 1.00 93.44 77 GLU A C 1
ATOM 602 O O . GLU A 1 77 ? -3.605 -6.708 12.723 1.00 93.44 77 GLU A O 1
ATOM 607 N N . LYS A 1 78 ? -3.255 -7.491 10.646 1.00 92.38 78 LYS A N 1
ATOM 608 C CA . LYS A 1 78 ? -2.617 -8.750 11.067 1.00 92.38 78 LYS A CA 1
ATOM 609 C C . LYS A 1 78 ? -1.252 -8.562 11.718 1.00 92.38 78 LYS A C 1
ATOM 611 O O . LYS A 1 78 ? -0.883 -9.364 12.569 1.00 92.38 78 LYS A O 1
ATOM 616 N N . ASN A 1 79 ? -0.508 -7.543 11.297 1.00 88.56 79 ASN A N 1
ATOM 617 C CA . ASN A 1 79 ? 0.853 -7.281 11.767 1.00 88.56 79 ASN A CA 1
ATOM 618 C C . ASN A 1 79 ? 0.904 -6.129 12.790 1.00 88.56 79 ASN A C 1
ATOM 620 O O . ASN A 1 79 ? 1.984 -5.695 13.174 1.00 88.56 79 ASN A O 1
ATOM 624 N N . ALA A 1 80 ? -0.244 -5.607 13.238 1.00 86.50 80 ALA A N 1
ATOM 625 C CA . ALA A 1 80 ? -0.286 -4.540 14.230 1.00 86.50 80 ALA A CA 1
ATOM 626 C C . ALA A 1 80 ? 0.205 -5.015 15.610 1.00 86.50 80 ALA A C 1
ATOM 628 O O . ALA A 1 80 ? -0.210 -6.080 16.069 1.00 86.50 80 ALA A O 1
ATOM 629 N N . PRO A 1 81 ? 1.033 -4.211 16.310 1.00 84.75 81 PRO A N 1
ATOM 630 C CA . PRO A 1 81 ? 1.464 -2.847 15.963 1.00 84.75 81 PRO A CA 1
ATOM 631 C C . PRO A 1 81 ? 2.752 -2.746 15.118 1.00 84.75 81 PRO A C 1
ATOM 633 O O . PRO A 1 81 ? 3.043 -1.657 14.626 1.00 84.75 81 PRO A O 1
ATOM 636 N N . ASP A 1 82 ? 3.495 -3.837 14.930 1.00 86.69 82 ASP A N 1
ATOM 637 C CA . ASP A 1 82 ? 4.844 -3.865 14.334 1.00 86.69 82 ASP A CA 1
ATOM 638 C C . ASP A 1 82 ? 4.848 -3.975 12.793 1.00 86.69 82 ASP A C 1
ATOM 640 O O . ASP A 1 82 ? 5.696 -4.638 12.199 1.00 86.69 82 ASP A O 1
ATOM 644 N N . TYR A 1 83 ? 3.906 -3.318 12.111 1.00 86.75 83 TYR A N 1
ATOM 645 C CA . TYR A 1 83 ? 3.872 -3.296 10.646 1.00 86.75 83 TYR A CA 1
ATOM 646 C C . TYR A 1 83 ? 4.777 -2.203 10.056 1.00 86.75 83 TYR A C 1
ATOM 648 O O . TYR A 1 83 ? 4.827 -1.062 10.526 1.00 86.75 83 TYR A O 1
ATOM 656 N N . ASP A 1 84 ? 5.404 -2.521 8.926 1.00 87.19 84 ASP A N 1
ATOM 657 C CA . ASP A 1 84 ? 6.159 -1.590 8.092 1.00 87.19 84 ASP A CA 1
ATOM 658 C C . ASP A 1 84 ? 5.899 -1.858 6.595 1.00 87.19 84 ASP A C 1
ATOM 660 O O . ASP A 1 84 ? 5.295 -2.865 6.215 1.00 87.19 84 ASP A O 1
ATOM 664 N N . ALA A 1 85 ? 6.319 -0.928 5.733 1.00 86.81 85 ALA A N 1
ATOM 665 C CA . ALA A 1 85 ? 6.047 -1.013 4.300 1.00 86.81 85 ALA A CA 1
ATOM 666 C C . ALA A 1 85 ? 6.750 -2.195 3.607 1.00 86.81 85 ALA A C 1
ATOM 668 O O . ALA A 1 85 ? 6.180 -2.763 2.678 1.00 86.81 85 ALA A O 1
ATOM 669 N N . GLU A 1 86 ? 7.945 -2.578 4.060 1.00 86.56 86 GLU A N 1
ATOM 670 C CA . GLU A 1 86 ? 8.717 -3.694 3.511 1.00 86.56 86 GLU A CA 1
ATOM 671 C C . GLU A 1 86 ? 8.054 -5.033 3.859 1.00 86.56 86 GLU A C 1
ATOM 673 O O . GLU A 1 86 ? 7.825 -5.861 2.976 1.00 86.56 86 GLU A O 1
ATOM 678 N N . THR A 1 87 ? 7.670 -5.223 5.122 1.00 88.00 87 THR A N 1
ATOM 679 C CA . THR A 1 87 ? 6.974 -6.429 5.593 1.00 88.00 87 THR A CA 1
ATOM 680 C C . THR A 1 87 ? 5.633 -6.614 4.879 1.00 88.00 87 THR A C 1
ATOM 682 O O . THR A 1 87 ? 5.303 -7.722 4.449 1.00 88.00 87 THR A O 1
ATOM 685 N N . ILE A 1 88 ? 4.874 -5.530 4.681 1.00 90.12 88 ILE A N 1
ATOM 686 C CA . ILE A 1 88 ? 3.615 -5.576 3.926 1.00 90.12 88 ILE A CA 1
ATOM 687 C C . ILE A 1 88 ? 3.868 -5.915 2.454 1.00 90.12 88 ILE A C 1
ATOM 689 O O . ILE A 1 88 ? 3.165 -6.757 1.898 1.00 90.12 88 ILE A O 1
ATOM 693 N N . TYR A 1 89 ? 4.866 -5.294 1.822 1.00 88.75 89 TYR A N 1
ATOM 694 C CA . TYR A 1 89 ? 5.200 -5.563 0.424 1.00 88.75 89 TYR A CA 1
ATOM 695 C C . TYR A 1 89 ? 5.588 -7.031 0.200 1.00 88.75 89 TYR A C 1
ATOM 697 O O . TYR A 1 89 ? 5.052 -7.662 -0.711 1.00 88.75 89 TYR A O 1
ATOM 705 N N . LYS A 1 90 ? 6.437 -7.604 1.065 1.00 87.94 90 LYS A N 1
ATOM 706 C CA . LYS A 1 90 ? 6.822 -9.025 1.000 1.00 87.94 90 LYS A CA 1
ATOM 707 C C . LYS A 1 90 ? 5.611 -9.951 1.119 1.00 87.94 90 LYS A C 1
ATOM 709 O O . LYS A 1 90 ? 5.421 -10.802 0.259 1.00 87.94 90 LYS A O 1
ATOM 714 N N . GLN A 1 91 ? 4.739 -9.725 2.104 1.00 86.88 91 GLN A N 1
ATOM 715 C CA . GLN A 1 91 ? 3.528 -10.540 2.292 1.00 86.88 91 GLN A CA 1
ATOM 716 C C . GLN A 1 91 ? 2.515 -10.414 1.145 1.00 86.88 91 GLN A C 1
ATOM 718 O O . GLN A 1 91 ? 1.708 -11.319 0.935 1.00 86.88 91 GLN A O 1
ATOM 723 N N . LEU A 1 92 ? 2.492 -9.281 0.438 1.00 86.81 92 LEU A N 1
ATOM 724 C CA . LEU A 1 92 ? 1.646 -9.112 -0.743 1.00 86.81 92 LEU A CA 1
ATOM 725 C C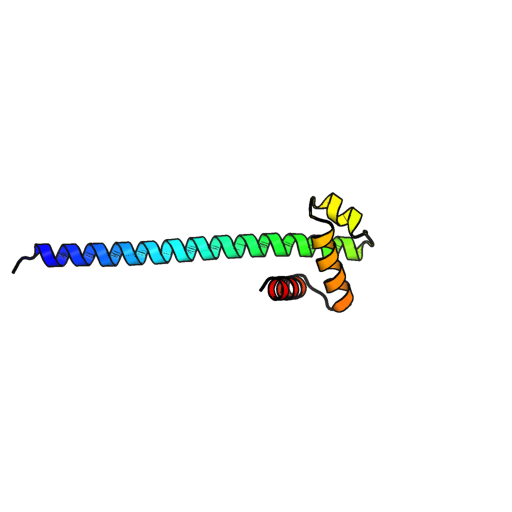 . LEU A 1 92 ? 2.244 -9.816 -1.962 1.00 86.81 92 LEU A C 1
ATOM 727 O O . LEU A 1 92 ? 1.499 -10.475 -2.677 1.00 86.81 92 LEU A O 1
ATOM 731 N N . ARG A 1 93 ? 3.568 -9.745 -2.150 1.00 83.88 93 ARG A N 1
ATOM 732 C CA . ARG A 1 93 ? 4.278 -10.451 -3.225 1.00 83.88 93 ARG A CA 1
ATOM 733 C C . ARG A 1 93 ? 4.154 -11.973 -3.090 1.00 83.88 93 ARG A C 1
ATOM 735 O O . ARG A 1 93 ? 3.832 -12.629 -4.068 1.00 83.88 93 ARG A O 1
ATOM 742 N N . GLU A 1 94 ? 4.321 -12.519 -1.885 1.00 79.38 94 GLU A N 1
ATOM 743 C CA . GLU A 1 94 ? 4.188 -13.965 -1.612 1.00 79.38 94 GLU A CA 1
ATOM 744 C C . GLU A 1 94 ? 2.784 -14.527 -1.896 1.00 79.38 94 GLU A C 1
ATOM 746 O O . GLU A 1 94 ? 2.619 -15.736 -1.998 1.00 79.38 94 GLU A O 1
ATOM 751 N N . LYS A 1 95 ? 1.753 -13.676 -1.991 1.00 70.31 95 LYS A N 1
ATOM 752 C CA . LYS A 1 95 ? 0.390 -14.096 -2.359 1.00 70.31 95 LYS A CA 1
ATOM 753 C C . LYS A 1 95 ? 0.114 -14.045 -3.861 1.00 70.31 95 LYS A C 1
ATOM 755 O O . LYS A 1 95 ? -0.944 -14.519 -4.274 1.00 70.31 95 LYS A O 1
ATOM 760 N N . GLU A 1 96 ? 0.977 -13.389 -4.636 1.00 62.44 96 GLU A N 1
ATOM 761 C CA . GLU A 1 96 ? 0.851 -13.270 -6.093 1.00 62.44 96 GLU A CA 1
ATOM 762 C C . GLU A 1 96 ? 1.657 -14.350 -6.848 1.00 62.44 96 GLU A C 1
ATOM 764 O O . GLU A 1 96 ? 1.436 -14.515 -8.048 1.00 62.44 96 GLU A O 1
ATOM 769 N N . GLU A 1 97 ? 2.527 -15.102 -6.155 1.00 50.66 97 GLU A N 1
ATOM 770 C CA . GLU A 1 97 ? 3.174 -16.347 -6.626 1.00 50.66 97 GLU A CA 1
ATOM 771 C C . GLU A 1 97 ? 2.342 -17.598 -6.296 1.00 50.66 97 GLU A C 1
ATOM 773 O O . GLU A 1 97 ? 2.298 -18.508 -7.158 1.00 50.66 97 GLU A O 1
#